Protein AF-A0A9P6NDE4-F1 (afdb_monomer_lite)

Secondary structure (DSSP, 8-state):
-HHHHHHHHHTTSPPTTSHHHHHHHHHHHHHTT--STTSPPPPPPPHHHHTT--SS-HHHHHH--GGGG----------------TT--THHHHHHHHHHHHHHHTT-------TTS-TTSHHHHHHHHHHHHHHHHHHHTTTTTTS---GGG-SHHHHHHHHHTT-

Foldseek 3Di:
DLVVLCVVLVVPADDCPALVLVLLVVLLCVLQPVQDPPDDADDADDPVLVVLQDPDALVVLLPDPVLVVDDDDPDPPPPPVSPHDPQFDPCSSVLSVSLCVVCVVSVHNGLHHRQVDACPPSRNSNSQSSSLSSSVVCVVVCRRVSGPDDPVNDDSVNSSSSSRSSD

Organism: NCBI:txid708437

Sequence (167 aa):
SVKKQNKMVSEWLPDHNTPYCESVTDVIKYLIGWINKETPYPCSPTLVEISKLPQELPSVILDDTQIFQSKLEPEAILETNTKLPPRQKASWFQHRQLFLHELASFGISSATLDWKCSPESPWNSVILACVAKHYEWAKSRGAFSMYPINIEHTGKLMCLGTLERWL

Structure (mmCIF, N/CA/C/O backbone):
data_AF-A0A9P6NDE4-F1
#
_entry.id   AF-A0A9P6NDE4-F1
#
loop_
_atom_site.group_PDB
_atom_site.id
_atom_site.type_symbol
_atom_site.label_atom_id
_atom_site.label_alt_id
_atom_site.label_comp_id
_atom_site.label_asym_id
_atom_site.label_entity_id
_atom_site.label_seq_id
_atom_site.pdbx_PDB_ins_code
_atom_site.Cartn_x
_atom_site.Cartn_y
_atom_site.Cartn_z
_atom_site.occupancy
_atom_site.B_iso_or_equiv
_atom_site.auth_seq_id
_atom_site.auth_comp_id
_atom_site.auth_asym_id
_atom_site.auth_atom_id
_atom_site.pdbx_PDB_model_num
ATOM 1 N N . SER A 1 1 ? 5.284 9.408 18.767 1.00 63.81 1 SER A N 1
ATOM 2 C CA . SER A 1 1 ? 5.914 10.503 17.999 1.00 63.81 1 SER A CA 1
ATOM 3 C C . SER A 1 1 ? 6.582 9.886 16.794 1.00 63.81 1 SER A C 1
ATOM 5 O O . SER A 1 1 ? 7.413 9.004 17.000 1.00 63.81 1 SER A O 1
ATOM 7 N N . VAL A 1 2 ? 6.246 10.360 15.591 1.00 70.25 2 VAL A N 1
ATOM 8 C CA . VAL A 1 2 ? 6.774 9.897 14.291 1.00 70.25 2 VAL A CA 1
ATOM 9 C C . VAL A 1 2 ? 8.301 9.763 14.297 1.00 70.25 2 VAL A C 1
ATOM 11 O O . VAL A 1 2 ? 8.864 8.801 13.792 1.00 70.25 2 VAL A O 1
ATOM 14 N N . LYS A 1 3 ? 9.012 10.670 14.986 1.00 72.88 3 LYS A N 1
ATOM 15 C CA . LYS A 1 3 ? 10.481 10.613 15.113 1.00 72.88 3 LYS A CA 1
ATOM 16 C C . LYS A 1 3 ? 10.994 9.328 15.776 1.00 72.88 3 LYS A C 1
ATOM 18 O O . LYS A 1 3 ? 12.062 8.846 15.414 1.00 72.88 3 LYS A O 1
ATOM 23 N N . LYS A 1 4 ? 10.266 8.790 16.762 1.00 73.75 4 LYS A N 1
ATOM 24 C CA . LYS A 1 4 ? 10.652 7.558 17.468 1.00 73.75 4 LYS A CA 1
ATOM 25 C C . LYS A 1 4 ? 10.402 6.329 16.589 1.00 73.75 4 LYS A C 1
ATOM 27 O O . LYS A 1 4 ? 11.280 5.477 16.535 1.00 73.75 4 LYS A O 1
ATOM 32 N N . GLN A 1 5 ? 9.276 6.293 15.872 1.00 72.62 5 GLN A N 1
ATOM 33 C CA . GLN A 1 5 ? 8.964 5.222 14.917 1.00 72.62 5 GLN A CA 1
ATOM 34 C C . GLN A 1 5 ? 9.981 5.198 13.778 1.00 72.62 5 GLN A C 1
ATOM 36 O O . GLN A 1 5 ? 10.621 4.179 13.536 1.00 72.62 5 GLN A O 1
ATOM 41 N N . ASN A 1 6 ? 10.236 6.359 13.167 1.00 76.44 6 ASN A N 1
ATOM 42 C CA . ASN A 1 6 ? 11.217 6.490 12.094 1.00 76.44 6 ASN A CA 1
ATOM 43 C C . ASN A 1 6 ? 12.602 6.027 12.527 1.00 76.44 6 ASN A C 1
ATOM 45 O O . ASN A 1 6 ? 13.281 5.364 11.752 1.00 76.44 6 ASN A O 1
ATOM 49 N N . LYS A 1 7 ? 13.006 6.318 13.771 1.00 77.62 7 LYS A N 1
ATOM 50 C CA . LYS A 1 7 ? 14.265 5.810 14.315 1.00 77.62 7 LYS A CA 1
ATOM 51 C C . LYS A 1 7 ? 14.280 4.277 14.363 1.00 77.62 7 LYS A C 1
ATOM 53 O O . LYS A 1 7 ? 15.240 3.692 13.880 1.00 77.62 7 LYS A O 1
ATOM 58 N N . MET A 1 8 ? 13.222 3.641 14.872 1.00 76.56 8 MET A N 1
ATOM 59 C CA . MET A 1 8 ? 13.135 2.175 14.976 1.00 76.56 8 MET A CA 1
ATOM 60 C C . MET A 1 8 ? 13.235 1.471 13.621 1.00 76.56 8 MET A C 1
ATOM 62 O O . MET A 1 8 ? 13.901 0.448 13.508 1.00 76.56 8 MET A O 1
ATOM 66 N N . VAL A 1 9 ? 12.606 2.026 12.585 1.00 78.00 9 VAL A N 1
ATOM 67 C CA . VAL A 1 9 ? 12.625 1.408 11.251 1.00 78.00 9 VAL A CA 1
ATOM 68 C C . VAL A 1 9 ? 13.827 1.840 10.402 1.00 78.00 9 VAL A C 1
ATOM 70 O O . VAL A 1 9 ? 14.158 1.190 9.417 1.00 78.00 9 VAL A O 1
ATOM 73 N N . SER A 1 10 ? 14.513 2.930 10.761 1.00 79.62 10 SER A N 1
ATOM 74 C CA . SER A 1 10 ? 15.671 3.443 10.008 1.00 79.62 10 SER A CA 1
ATOM 75 C C . SER A 1 10 ? 16.906 2.546 10.049 1.00 79.62 10 SER A C 1
ATOM 77 O O . SER A 1 10 ? 17.722 2.634 9.140 1.00 79.62 10 SER A O 1
ATOM 79 N N . GLU A 1 11 ? 17.041 1.688 11.063 1.00 78.88 11 GLU A N 1
ATOM 80 C CA . GLU A 1 11 ? 18.234 0.849 11.244 1.00 78.88 11 GLU A CA 1
ATOM 81 C C . GLU A 1 11 ? 18.342 -0.280 10.208 1.00 78.88 11 GLU A C 1
ATOM 83 O O . GLU A 1 11 ? 19.446 -0.733 9.917 1.00 78.88 11 GLU A O 1
ATOM 88 N N . TRP A 1 12 ? 17.219 -0.723 9.634 1.00 81.81 12 TRP A N 1
ATOM 89 C CA . TRP A 1 12 ? 17.169 -1.877 8.726 1.00 81.81 12 TRP A CA 1
ATOM 90 C C . TRP A 1 12 ? 16.502 -1.589 7.374 1.00 81.81 12 TRP A C 1
ATOM 92 O O . TRP A 1 12 ? 16.555 -2.427 6.475 1.00 81.81 12 TRP A O 1
ATOM 102 N N . LEU A 1 13 ? 15.889 -0.415 7.206 1.00 84.88 13 LEU A N 1
ATOM 103 C CA . LEU A 1 13 ? 15.307 0.011 5.935 1.00 84.88 13 LEU A CA 1
ATOM 104 C C . LEU A 1 13 ? 16.293 0.844 5.109 1.00 84.88 13 LEU A C 1
ATOM 106 O O . LEU A 1 13 ? 17.061 1.627 5.673 1.00 84.88 13 LEU A O 1
ATOM 110 N N . PRO A 1 14 ? 16.190 0.798 3.770 1.00 82.75 14 PRO A N 1
ATOM 111 C CA . PRO A 1 14 ? 16.941 1.695 2.907 1.00 82.75 14 PRO A CA 1
ATOM 112 C C . PRO A 1 14 ? 16.614 3.174 3.179 1.00 82.75 14 PRO A C 1
ATOM 114 O O . PRO A 1 14 ? 15.577 3.538 3.763 1.00 82.75 14 PRO A O 1
ATOM 117 N N . ASP A 1 15 ? 17.506 4.046 2.706 1.00 83.94 15 ASP A N 1
ATOM 118 C CA . ASP A 1 15 ? 17.305 5.493 2.756 1.00 83.94 15 ASP A CA 1
ATOM 119 C C . ASP A 1 15 ? 15.961 5.874 2.099 1.00 83.94 15 ASP A C 1
ATOM 121 O O . ASP A 1 15 ? 15.523 5.275 1.108 1.00 83.94 15 ASP A O 1
ATOM 125 N N . HIS A 1 16 ? 15.274 6.860 2.678 1.00 81.62 16 HIS A N 1
ATOM 126 C CA . HIS A 1 16 ? 14.006 7.385 2.171 1.00 81.62 16 HIS A CA 1
ATOM 127 C C . HIS A 1 16 ? 14.065 7.866 0.714 1.00 81.62 16 HIS A C 1
ATOM 129 O O . HIS A 1 16 ? 13.049 7.804 0.029 1.00 81.62 16 HIS A O 1
ATOM 135 N N . ASN A 1 17 ? 15.239 8.278 0.228 1.00 83.75 17 ASN A N 1
ATOM 136 C CA . ASN A 1 17 ? 15.446 8.733 -1.149 1.00 83.75 17 ASN A CA 1
ATOM 137 C C . ASN A 1 17 ? 15.803 7.599 -2.120 1.00 83.75 17 ASN A C 1
ATOM 139 O O . ASN A 1 17 ? 16.164 7.850 -3.269 1.00 83.75 17 ASN A O 1
ATOM 143 N N . THR A 1 18 ? 15.759 6.337 -1.681 1.00 88.44 18 THR A N 1
ATOM 144 C CA . THR A 1 18 ? 15.970 5.224 -2.609 1.00 88.44 18 THR A CA 1
ATOM 145 C C . THR A 1 18 ? 14.786 5.075 -3.571 1.00 88.44 18 THR A C 1
ATOM 147 O O . THR A 1 18 ? 13.637 5.270 -3.167 1.00 88.44 18 THR A O 1
ATOM 150 N N . PRO A 1 19 ? 15.023 4.623 -4.818 1.00 90.06 19 PRO A N 1
ATOM 151 C CA . PRO A 1 19 ? 13.954 4.364 -5.787 1.00 90.06 19 PRO A CA 1
ATOM 152 C C . PRO A 1 19 ? 12.856 3.423 -5.274 1.00 90.06 19 PRO A C 1
ATOM 154 O O . PRO A 1 19 ? 11.695 3.551 -5.658 1.00 90.06 19 PRO A O 1
ATOM 157 N N . TYR A 1 20 ? 13.214 2.489 -4.387 1.00 90.94 20 TYR A N 1
ATOM 158 C CA . TYR A 1 20 ? 12.256 1.625 -3.704 1.00 90.94 20 TYR A CA 1
ATOM 159 C C . TYR A 1 20 ? 11.310 2.430 -2.805 1.00 90.94 20 TYR A C 1
ATOM 161 O O . TYR A 1 20 ? 10.097 2.385 -3.011 1.00 90.94 20 TYR A O 1
ATOM 169 N N . CYS A 1 21 ? 11.856 3.214 -1.871 1.00 90.12 21 CYS A N 1
ATOM 170 C CA . CYS A 1 21 ? 11.075 4.059 -0.967 1.00 90.12 21 CYS A CA 1
ATOM 171 C C . CYS A 1 21 ? 10.209 5.074 -1.725 1.00 90.12 21 CYS A C 1
ATOM 173 O O . CYS A 1 21 ? 9.053 5.282 -1.350 1.00 90.12 21 CYS A O 1
ATOM 175 N N . GLU A 1 22 ? 10.729 5.658 -2.810 1.00 91.00 22 GLU A N 1
ATOM 176 C CA . GLU A 1 22 ? 9.962 6.532 -3.706 1.00 91.00 22 GLU A CA 1
ATOM 177 C C . GLU A 1 22 ? 8.782 5.787 -4.345 1.00 91.00 22 GLU A C 1
ATOM 179 O O . GLU A 1 22 ? 7.665 6.295 -4.343 1.00 91.00 22 GLU A O 1
ATOM 184 N N . SER A 1 23 ? 8.995 4.562 -4.841 1.00 92.19 23 SER A N 1
ATOM 185 C CA . SER A 1 23 ? 7.921 3.772 -5.459 1.00 92.19 23 SER A CA 1
ATOM 186 C C . SER A 1 23 ? 6.819 3.392 -4.466 1.00 92.19 23 SER A C 1
ATOM 188 O O . SER A 1 23 ? 5.640 3.510 -4.789 1.00 92.19 23 SER A O 1
ATOM 190 N N . VAL A 1 24 ? 7.183 2.986 -3.242 1.00 92.44 24 VAL A N 1
ATOM 191 C CA . VAL A 1 24 ? 6.220 2.669 -2.174 1.00 92.44 24 VAL A CA 1
ATOM 192 C C . VAL A 1 24 ? 5.436 3.923 -1.795 1.00 92.44 24 VAL A C 1
ATOM 194 O O . VAL A 1 24 ? 4.211 3.884 -1.698 1.00 92.44 24 VAL A O 1
ATOM 197 N N . THR A 1 25 ? 6.146 5.044 -1.648 1.00 90.25 25 THR A N 1
ATOM 198 C CA . THR A 1 25 ? 5.575 6.362 -1.373 1.00 90.25 25 THR A CA 1
ATOM 199 C C . THR A 1 25 ? 4.556 6.755 -2.437 1.00 90.25 25 THR A C 1
ATOM 201 O O . THR A 1 25 ? 3.417 7.062 -2.105 1.00 90.25 25 THR A O 1
ATOM 204 N N . ASP A 1 26 ? 4.918 6.721 -3.714 1.00 90.06 26 ASP A N 1
ATOM 205 C CA . ASP A 1 26 ? 4.015 7.139 -4.785 1.00 90.06 26 ASP A CA 1
ATOM 206 C C . ASP A 1 26 ? 2.768 6.245 -4.867 1.00 90.06 26 ASP A C 1
ATOM 208 O O . ASP A 1 26 ? 1.670 6.741 -5.125 1.00 90.06 26 ASP A O 1
ATOM 212 N N . VAL A 1 27 ? 2.913 4.946 -4.588 1.00 90.12 27 VAL A N 1
ATOM 213 C CA . VAL A 1 27 ? 1.793 3.997 -4.568 1.00 90.12 27 VAL A CA 1
ATOM 214 C C . VAL A 1 27 ? 0.834 4.281 -3.431 1.00 90.12 27 VAL A C 1
ATOM 216 O O . VAL A 1 27 ? -0.359 4.400 -3.698 1.00 90.12 27 VAL A O 1
ATOM 219 N N . ILE A 1 28 ? 1.307 4.413 -2.185 1.00 91.00 28 ILE A N 1
ATOM 220 C CA . ILE A 1 28 ? 0.384 4.671 -1.072 1.00 91.00 28 ILE A CA 1
ATOM 221 C C . ILE A 1 28 ? -0.380 5.972 -1.303 1.00 91.00 28 ILE A C 1
ATOM 223 O O . ILE A 1 28 ? -1.599 5.972 -1.153 1.00 91.00 28 ILE A O 1
ATOM 227 N N . LYS A 1 29 ? 0.295 7.036 -1.772 1.00 89.00 29 LYS A N 1
ATOM 228 C CA . LYS A 1 29 ? -0.359 8.299 -2.146 1.00 89.00 29 LYS A CA 1
ATOM 229 C C . LYS A 1 29 ? -1.488 8.064 -3.134 1.00 89.00 29 LYS A C 1
ATOM 231 O O . LYS A 1 29 ? -2.611 8.502 -2.911 1.00 89.00 29 LYS A O 1
ATOM 236 N N . TYR A 1 30 ? -1.197 7.342 -4.208 1.00 89.25 30 TYR A N 1
ATOM 237 C CA . TYR A 1 30 ? -2.173 7.086 -5.251 1.00 89.25 30 TYR A CA 1
ATOM 238 C C . TYR A 1 30 ? -3.357 6.240 -4.759 1.00 89.25 30 TYR A C 1
ATOM 240 O O . TYR A 1 30 ? -4.513 6.566 -5.043 1.00 89.25 30 TYR A O 1
ATOM 248 N N . LEU A 1 31 ? -3.094 5.191 -3.974 1.00 90.56 31 LEU A N 1
ATOM 249 C CA . LEU A 1 31 ? -4.129 4.312 -3.428 1.00 90.56 31 LEU A CA 1
ATOM 250 C C . LEU A 1 31 ? -5.079 5.059 -2.482 1.00 90.56 31 LEU A C 1
ATOM 252 O O . LEU A 1 31 ? -6.295 4.929 -2.628 1.00 90.56 31 LEU A O 1
ATOM 256 N N . ILE A 1 32 ? -4.553 5.912 -1.595 1.00 88.19 32 ILE A N 1
ATOM 257 C CA . ILE A 1 32 ? -5.365 6.727 -0.669 1.00 88.19 32 ILE A CA 1
ATOM 258 C C . ILE A 1 32 ? -5.966 7.985 -1.322 1.00 88.19 32 ILE A C 1
ATOM 260 O O . ILE A 1 32 ? -6.607 8.792 -0.654 1.00 88.19 32 ILE A O 1
ATOM 264 N N . GLY A 1 33 ? -5.774 8.173 -2.632 1.00 8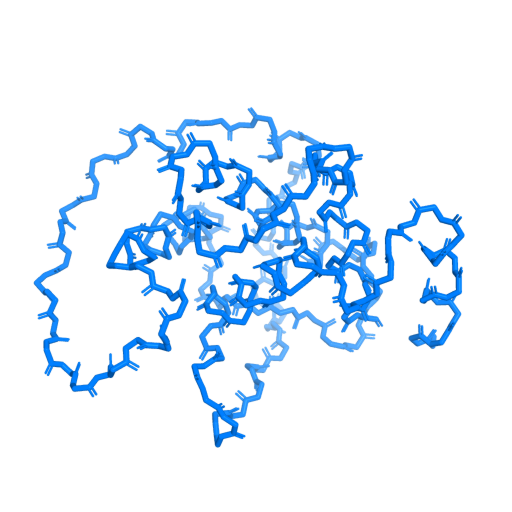2.94 33 GLY A N 1
ATOM 265 C CA . GLY A 1 33 ? -6.358 9.285 -3.386 1.00 82.94 33 GLY A CA 1
ATO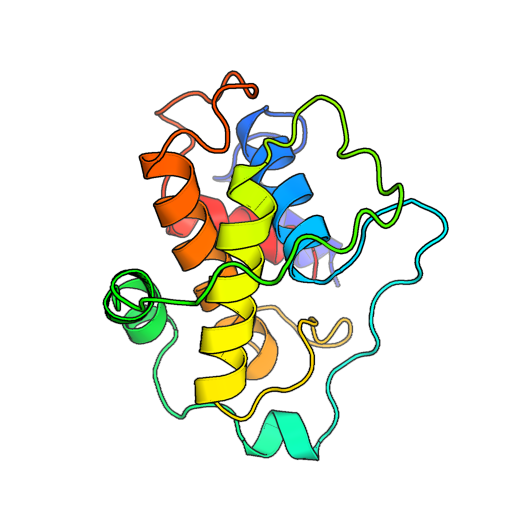M 266 C C . GLY A 1 33 ? -5.607 10.615 -3.271 1.00 82.94 33 GLY A C 1
ATOM 267 O O . GLY A 1 33 ? -6.145 11.648 -3.661 1.00 82.94 33 GLY A O 1
ATOM 268 N N . TRP A 1 34 ? -4.363 10.616 -2.791 1.00 81.19 34 TRP A N 1
ATOM 269 C CA . TRP A 1 34 ? -3.498 11.793 -2.798 1.00 81.19 34 TRP A CA 1
ATOM 270 C C . TRP A 1 34 ? -2.800 11.952 -4.162 1.00 81.19 34 TRP A C 1
ATOM 272 O O . TRP A 1 34 ? -1.722 11.410 -4.405 1.00 81.19 34 TRP A O 1
ATOM 282 N N . ILE A 1 35 ? -3.444 12.678 -5.083 1.00 69.81 35 ILE A N 1
ATOM 283 C CA . ILE A 1 35 ? -3.021 12.769 -6.496 1.00 69.81 35 ILE A CA 1
ATOM 284 C C . ILE A 1 35 ? -2.078 13.960 -6.746 1.00 69.81 35 ILE A C 1
ATOM 286 O O . ILE A 1 35 ? -1.182 13.879 -7.587 1.00 69.81 35 ILE A O 1
ATOM 290 N N . ASN A 1 36 ? -2.241 15.072 -6.024 1.00 70.31 36 ASN A N 1
ATOM 291 C CA . ASN A 1 36 ? -1.405 16.267 -6.174 1.00 70.31 36 ASN A CA 1
ATOM 292 C C . ASN A 1 36 ? -1.222 17.016 -4.840 1.00 70.31 36 ASN A C 1
ATOM 294 O O . ASN A 1 36 ? -1.900 16.734 -3.856 1.00 70.31 36 ASN A O 1
ATOM 298 N N . LYS A 1 37 ? -0.306 17.996 -4.802 1.00 71.50 37 LYS A N 1
ATOM 299 C CA . LYS A 1 37 ? 0.006 18.777 -3.586 1.00 71.50 37 LYS A CA 1
ATOM 300 C C . LYS A 1 37 ? -1.173 19.597 -3.045 1.00 71.50 37 LYS A C 1
ATOM 302 O O . LYS A 1 37 ? -1.148 19.968 -1.879 1.00 71.50 37 LYS A O 1
ATOM 307 N N . GLU A 1 38 ? -2.159 19.892 -3.884 1.00 74.56 38 GLU A N 1
ATOM 308 C CA . GLU A 1 38 ? -3.357 20.664 -3.533 1.00 74.56 38 GLU A CA 1
ATOM 309 C C . GLU A 1 38 ? -4.450 19.771 -2.933 1.00 74.56 38 GLU A C 1
ATOM 311 O O . GLU A 1 38 ? -5.359 20.260 -2.267 1.00 74.56 38 GLU A O 1
ATOM 316 N N . THR A 1 39 ? -4.350 18.455 -3.138 1.00 75.06 39 THR A N 1
ATOM 317 C CA . THR A 1 39 ? -5.277 17.478 -2.578 1.00 75.06 39 THR A CA 1
ATOM 318 C C . THR A 1 39 ? -4.970 17.328 -1.086 1.00 75.06 39 THR A C 1
ATOM 320 O O . THR A 1 39 ? -3.848 16.936 -0.743 1.00 75.06 39 THR A O 1
ATOM 323 N N . PRO A 1 40 ? -5.916 17.645 -0.185 1.00 80.38 40 PRO A N 1
ATOM 324 C CA . PRO A 1 40 ? -5.709 17.443 1.241 1.00 80.38 40 PRO A CA 1
ATOM 325 C C . PRO A 1 40 ? -5.555 15.951 1.546 1.00 80.38 40 PRO A C 1
ATOM 327 O O . PRO A 1 40 ? -6.077 15.100 0.823 1.00 80.38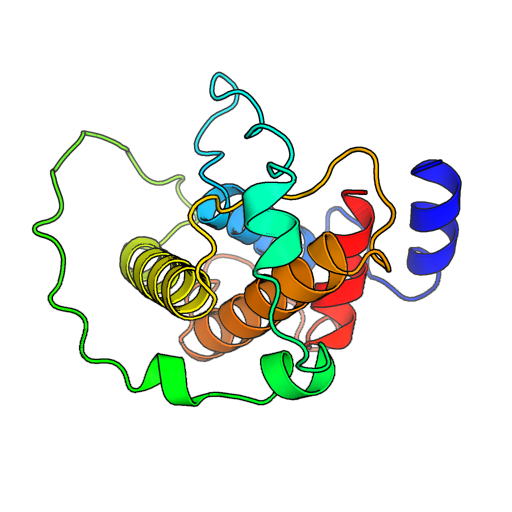 40 PRO A O 1
ATOM 330 N N . TYR A 1 41 ? -4.863 15.629 2.641 1.00 78.62 41 TYR A N 1
ATOM 331 C CA . TYR A 1 41 ? -4.872 14.260 3.152 1.00 78.62 41 TYR A CA 1
ATOM 332 C C . TYR A 1 41 ? -6.314 13.826 3.449 1.00 78.62 41 TYR A C 1
ATOM 334 O O . TYR A 1 41 ? -7.096 14.639 3.960 1.00 78.62 41 TYR A O 1
ATOM 342 N N . PRO A 1 42 ? -6.679 12.566 3.151 1.00 85.25 42 PRO A N 1
ATOM 343 C CA . PRO A 1 42 ? -7.999 12.057 3.488 1.00 85.25 42 PRO A CA 1
ATOM 344 C C . PRO A 1 42 ? -8.219 12.125 5.002 1.00 85.25 42 PRO A C 1
ATOM 346 O O . PRO A 1 42 ? -7.278 12.023 5.793 1.00 85.25 42 PRO A O 1
ATOM 349 N N . CYS A 1 43 ? -9.468 12.312 5.424 1.00 87.38 43 CYS A N 1
ATOM 350 C CA . CYS A 1 43 ? -9.806 12.317 6.844 1.00 87.38 43 CYS A CA 1
ATOM 351 C C . CYS A 1 43 ? -9.458 10.969 7.496 1.00 87.38 43 CYS A C 1
ATOM 353 O O . CYS A 1 43 ? -9.495 9.931 6.834 1.00 87.38 43 CYS A O 1
ATOM 355 N N . SER A 1 44 ? -9.150 10.983 8.798 1.00 89.25 44 SER A N 1
ATOM 356 C CA . SER A 1 44 ? -9.084 9.754 9.605 1.00 89.25 44 SER A CA 1
ATOM 357 C C . SER A 1 44 ? -10.395 8.959 9.476 1.00 89.25 44 SER A C 1
ATOM 359 O O . SER A 1 44 ? -11.450 9.566 9.252 1.00 89.25 44 SER A O 1
ATOM 361 N N . PRO A 1 45 ? -10.350 7.629 9.649 1.00 91.25 45 PRO A N 1
ATOM 362 C CA . PRO A 1 45 ? -11.541 6.793 9.573 1.00 91.25 45 PRO A CA 1
ATOM 363 C C . PRO A 1 45 ? -12.592 7.179 10.611 1.00 91.25 45 PRO A C 1
ATOM 365 O O . PRO A 1 45 ? -12.292 7.677 11.699 1.00 91.25 45 PRO A O 1
ATOM 368 N N . THR A 1 46 ? -13.850 6.903 10.285 1.00 89.56 46 THR A N 1
ATOM 369 C CA . THR A 1 46 ? -14.951 7.048 11.239 1.00 89.56 46 THR A CA 1
ATOM 370 C C . THR A 1 46 ? -14.990 5.871 12.216 1.00 89.56 46 THR A C 1
ATOM 372 O O . THR A 1 46 ? -14.560 4.762 11.904 1.00 89.56 46 THR A O 1
ATOM 375 N N . LEU A 1 47 ? -15.597 6.063 13.393 1.00 88.81 47 LEU A N 1
ATOM 376 C CA . LEU A 1 47 ? -15.811 4.967 14.354 1.00 88.81 47 LEU A CA 1
ATOM 377 C C . LEU A 1 47 ? -16.640 3.810 13.767 1.00 88.81 47 LEU A C 1
ATOM 379 O O . LEU A 1 47 ? -16.459 2.663 14.165 1.00 88.81 47 LEU A O 1
ATOM 383 N N . VAL A 1 48 ? -17.533 4.110 12.817 1.00 88.62 48 VAL A N 1
ATOM 384 C CA . VAL A 1 48 ? -18.357 3.113 12.113 1.00 88.62 48 VAL A CA 1
ATOM 385 C C . VAL A 1 48 ? -17.520 2.270 11.154 1.00 88.62 48 VAL A C 1
ATOM 387 O O . VAL A 1 48 ? -17.806 1.094 10.967 1.00 88.62 48 VAL A O 1
ATOM 390 N N . GLU A 1 49 ? -16.499 2.847 10.527 1.00 87.50 49 GLU A N 1
ATOM 391 C CA . GLU A 1 49 ? -15.575 2.082 9.687 1.00 87.50 49 GLU A CA 1
ATOM 392 C C . GLU A 1 49 ? -14.633 1.243 10.549 1.00 87.50 49 GLU A C 1
ATOM 394 O O . GLU A 1 49 ? -14.435 0.066 10.266 1.00 87.50 49 GLU A O 1
ATOM 399 N N . ILE A 1 50 ? -14.120 1.810 11.647 1.00 89.44 50 ILE A N 1
ATOM 400 C CA . ILE A 1 50 ? -13.271 1.078 12.598 1.00 89.44 50 ILE A CA 1
ATOM 401 C C . ILE A 1 50 ? -14.007 -0.149 13.156 1.00 89.44 50 ILE A C 1
ATOM 403 O O . ILE A 1 50 ? -13.405 -1.212 13.286 1.00 89.44 50 ILE A O 1
ATOM 407 N N . SER A 1 51 ? -15.308 -0.046 13.450 1.00 87.88 51 SER A N 1
ATOM 408 C CA . SER A 1 51 ? -16.086 -1.182 13.966 1.00 87.88 51 SER A CA 1
ATOM 409 C C . SER A 1 51 ? -16.341 -2.294 12.943 1.00 87.88 51 SER A C 1
ATOM 411 O O . SER A 1 51 ? -16.745 -3.387 13.337 1.00 87.88 51 SER A O 1
ATOM 413 N N . LYS A 1 52 ? -16.104 -2.036 11.651 1.00 85.31 52 LYS A N 1
ATOM 414 C CA . LYS A 1 52 ? -16.236 -3.012 10.560 1.00 85.31 52 LYS A CA 1
ATOM 415 C C . LYS A 1 52 ? -14.922 -3.688 10.189 1.00 85.31 52 LYS A C 1
ATOM 417 O O . LYS A 1 52 ? -14.925 -4.519 9.288 1.00 85.31 52 LYS A O 1
ATOM 422 N N . LEU A 1 53 ? -13.817 -3.336 10.850 1.00 84.50 53 LEU A N 1
ATOM 423 C CA . LEU A 1 53 ? -12.522 -3.935 10.553 1.00 84.50 53 LEU A CA 1
ATOM 424 C C . LEU A 1 53 ? -12.614 -5.467 10.572 1.00 84.50 53 LEU A C 1
ATOM 426 O O . LEU A 1 53 ? -13.241 -6.035 11.476 1.00 84.50 53 LEU A O 1
ATOM 430 N N . PRO A 1 54 ? -11.979 -6.140 9.599 1.00 83.12 54 PRO A N 1
ATOM 431 C CA . PRO A 1 54 ? -11.922 -7.586 9.608 1.00 83.12 54 PRO A CA 1
ATOM 432 C C . PRO A 1 54 ? -11.213 -8.037 10.888 1.00 83.12 54 PRO A C 1
ATOM 434 O O . PRO A 1 54 ? -10.248 -7.417 11.334 1.00 83.12 54 PRO A O 1
ATOM 437 N N . GLN A 1 55 ? -11.673 -9.139 11.481 1.00 81.50 55 GLN A N 1
ATOM 438 C CA . GLN A 1 55 ? -10.968 -9.767 12.608 1.00 81.50 55 GLN A CA 1
ATOM 439 C C . GLN A 1 55 ? -9.750 -10.587 12.156 1.00 81.50 55 GLN A C 1
ATOM 441 O O . GLN A 1 55 ? -9.113 -11.263 12.963 1.00 81.50 55 GLN A O 1
ATOM 446 N N . GLU A 1 56 ? -9.442 -10.553 10.861 1.00 82.31 56 GLU A N 1
ATOM 447 C CA . GLU A 1 56 ? -8.299 -11.237 10.283 1.00 82.31 56 GLU A CA 1
ATOM 448 C C . GLU A 1 56 ? -6.987 -10.582 10.706 1.00 82.31 56 GLU A C 1
ATOM 450 O O . GLU A 1 56 ? -6.874 -9.365 10.862 1.00 82.31 56 GLU A O 1
ATOM 455 N N . LEU A 1 57 ? -5.961 -11.414 10.872 1.00 86.31 57 LEU A N 1
ATOM 456 C CA . LEU A 1 57 ? -4.624 -10.926 11.167 1.00 86.31 57 LEU A CA 1
ATOM 457 C C . LEU A 1 57 ? -4.023 -10.260 9.918 1.00 86.31 57 LEU A C 1
ATOM 459 O O . LEU A 1 57 ? -4.177 -10.795 8.817 1.00 86.31 57 LEU A O 1
ATOM 463 N N . PRO A 1 58 ? -3.236 -9.179 10.070 1.00 87.69 58 PRO A N 1
ATOM 464 C CA . PRO A 1 58 ? -2.519 -8.551 8.958 1.00 87.69 58 PRO A CA 1
ATOM 465 C C . PRO A 1 58 ? -1.689 -9.532 8.114 1.00 87.69 58 PRO A C 1
ATOM 467 O O . PRO A 1 58 ? -1.577 -9.365 6.904 1.00 87.69 58 PRO A O 1
ATOM 470 N N . SER A 1 59 ? -1.140 -10.588 8.726 1.00 89.06 59 SER A N 1
ATOM 471 C CA . SER A 1 59 ? -0.419 -11.655 8.018 1.00 89.06 59 SER A CA 1
ATOM 472 C C . SER A 1 59 ? -1.303 -12.451 7.055 1.00 89.06 59 SER A C 1
ATOM 474 O O . SER A 1 59 ? -0.851 -12.790 5.967 1.00 89.06 59 SER A O 1
ATOM 476 N N . VAL A 1 60 ? -2.561 -12.711 7.421 1.00 91.94 60 VAL A N 1
ATOM 477 C CA . VAL A 1 60 ? -3.528 -13.415 6.565 1.00 91.94 60 VAL A CA 1
ATOM 478 C C . VAL A 1 60 ? -3.884 -12.546 5.364 1.00 91.94 60 VAL A C 1
ATOM 480 O O . VAL A 1 60 ? -3.803 -13.013 4.231 1.00 91.94 60 VAL A O 1
ATOM 483 N N . ILE A 1 61 ? -4.160 -11.259 5.604 1.00 91.56 61 ILE A N 1
ATOM 484 C CA . ILE A 1 61 ? -4.429 -10.281 4.542 1.00 91.56 61 ILE A CA 1
ATOM 485 C C . ILE A 1 61 ? -3.252 -10.221 3.569 1.00 91.56 61 ILE A C 1
ATOM 487 O O . ILE A 1 61 ? -3.458 -10.257 2.363 1.00 91.56 61 ILE A O 1
ATOM 491 N N . LEU A 1 62 ? -2.013 -10.166 4.072 1.00 91.12 62 LEU A N 1
ATOM 492 C CA . LEU A 1 62 ? -0.807 -10.088 3.242 1.00 91.12 62 LEU A CA 1
ATOM 493 C C . LEU A 1 62 ? -0.639 -11.277 2.293 1.00 91.12 62 LEU A C 1
ATOM 495 O O . LEU A 1 62 ? -0.083 -11.101 1.204 1.00 91.12 62 LEU A O 1
ATOM 499 N N . ASP A 1 63 ? -1.033 -12.475 2.713 1.00 91.81 63 ASP A N 1
ATOM 500 C CA . ASP A 1 63 ? -0.835 -13.715 1.959 1.00 91.81 63 ASP A CA 1
ATOM 501 C C . ASP A 1 63 ? -2.038 -14.097 1.090 1.00 91.81 63 ASP A C 1
ATOM 503 O O . ASP A 1 63 ? -1.887 -14.886 0.152 1.00 91.81 63 ASP A O 1
ATOM 507 N N . ASP A 1 64 ? -3.203 -13.490 1.319 1.00 91.62 64 ASP A N 1
ATOM 508 C CA . ASP A 1 64 ? -4.365 -13.682 0.465 1.00 91.62 64 ASP A CA 1
ATOM 509 C C . ASP A 1 64 ? -4.189 -13.015 -0.910 1.00 91.62 64 ASP A C 1
ATOM 511 O O . ASP A 1 64 ? -4.043 -11.800 -1.049 1.00 91.62 64 ASP A O 1
ATOM 515 N N . THR A 1 65 ? -4.268 -13.823 -1.964 1.00 91.38 65 THR A N 1
ATOM 516 C CA . THR A 1 65 ? -4.156 -13.374 -3.357 1.00 91.38 65 THR A CA 1
ATOM 517 C C . THR A 1 65 ? -5.460 -13.494 -4.143 1.00 91.38 65 THR A C 1
ATOM 519 O O . THR A 1 65 ? -5.473 -13.173 -5.334 1.00 91.38 65 THR A O 1
ATOM 522 N N . GLN A 1 66 ? -6.561 -13.921 -3.512 1.00 91.75 66 GLN A N 1
ATOM 523 C CA . GLN A 1 66 ? -7.833 -14.168 -4.197 1.00 91.75 66 GLN A CA 1
ATOM 524 C C . GLN A 1 66 ? -8.376 -12.913 -4.879 1.00 91.75 66 GLN A C 1
ATOM 526 O O . GLN A 1 66 ? -8.837 -12.989 -6.020 1.00 91.75 66 GLN A O 1
ATOM 531 N N . ILE A 1 67 ? -8.224 -11.745 -4.246 1.00 92.12 67 ILE A N 1
ATOM 532 C CA . ILE A 1 67 ? -8.665 -10.465 -4.813 1.00 92.12 67 ILE A CA 1
ATOM 533 C C . ILE A 1 67 ? -8.112 -10.222 -6.223 1.00 92.12 67 ILE A C 1
ATOM 535 O O . ILE A 1 67 ? -8.810 -9.686 -7.081 1.00 92.12 67 ILE A O 1
ATOM 539 N N . PHE A 1 68 ? -6.892 -10.678 -6.510 1.00 92.25 68 PHE A N 1
ATOM 540 C CA . PHE A 1 68 ? -6.226 -10.460 -7.792 1.00 92.25 68 PHE A CA 1
ATOM 541 C C . PHE A 1 68 ? -6.753 -11.340 -8.931 1.00 92.25 68 PHE A C 1
ATOM 543 O O . PHE A 1 68 ? -6.341 -11.169 -10.079 1.00 92.25 68 PHE A O 1
ATOM 550 N N . GLN A 1 69 ? -7.648 -12.281 -8.623 1.00 89.62 69 GLN A N 1
ATOM 551 C CA . GLN A 1 69 ? -8.385 -13.082 -9.600 1.00 89.62 69 GLN A CA 1
ATOM 552 C C . GLN A 1 69 ? -9.723 -12.429 -9.982 1.00 89.62 69 GLN A C 1
ATOM 554 O O . GLN A 1 69 ? -10.385 -12.888 -10.916 1.00 89.62 69 GLN A O 1
ATOM 559 N N . SER A 1 70 ? -10.115 -11.355 -9.286 1.00 87.75 70 SER A N 1
ATOM 560 C CA . SER A 1 70 ? -11.363 -10.638 -9.536 1.00 87.75 70 SER A CA 1
ATOM 561 C C . SER A 1 70 ? -11.371 -10.042 -10.938 1.00 87.75 70 SER A C 1
ATOM 563 O O . SER A 1 70 ? -10.479 -9.285 -11.328 1.00 87.75 70 SER A O 1
ATOM 565 N N . LYS A 1 71 ? -12.417 -10.364 -11.697 1.00 81.19 71 LYS A N 1
ATOM 566 C CA . LYS A 1 71 ?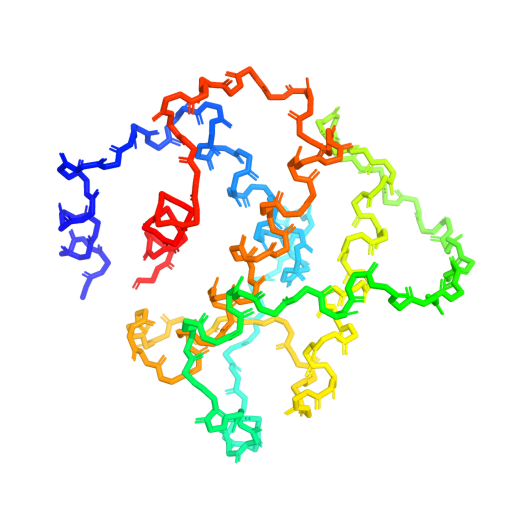 -12.702 -9.728 -12.982 1.00 81.19 71 LYS A CA 1
ATOM 567 C C . LYS A 1 71 ? -13.502 -8.466 -12.710 1.00 81.19 71 LYS A C 1
ATOM 569 O O . LYS A 1 71 ? -14.726 -8.503 -12.659 1.00 81.19 71 LYS A O 1
ATOM 574 N N . LEU A 1 72 ? -12.789 -7.374 -12.469 1.00 79.19 72 LEU A N 1
ATOM 575 C CA . LEU A 1 72 ? -13.400 -6.056 -12.451 1.00 79.19 72 LEU A CA 1
ATOM 576 C C . LEU A 1 72 ? -13.570 -5.601 -13.896 1.00 79.19 72 LEU A C 1
ATOM 578 O O . LEU A 1 72 ? -12.611 -5.644 -14.673 1.00 79.19 72 LEU A O 1
ATOM 582 N N . GLU A 1 73 ? -14.786 -5.191 -14.248 1.00 74.50 73 GLU A N 1
ATOM 583 C CA . GLU A 1 73 ? -14.995 -4.453 -15.486 1.00 74.50 73 GLU A CA 1
ATOM 584 C C . GLU A 1 73 ? -14.091 -3.218 -15.442 1.00 74.50 73 GLU A C 1
ATOM 586 O O . GLU A 1 73 ? -14.056 -2.539 -14.407 1.00 74.50 73 GLU A O 1
ATOM 591 N N . PRO A 1 74 ? -13.336 -2.921 -16.512 1.00 64.38 74 PRO A N 1
ATOM 592 C CA . PRO A 1 74 ? -12.639 -1.654 -16.589 1.00 64.38 74 PRO A CA 1
ATOM 593 C C . PRO A 1 74 ? -13.699 -0.568 -16.411 1.00 64.38 74 PRO A C 1
ATOM 595 O O . PRO A 1 74 ? -14.586 -0.449 -17.260 1.00 64.38 74 PRO A O 1
ATOM 598 N N . GLU A 1 75 ? -13.657 0.206 -15.317 1.00 61.34 75 GLU A N 1
ATOM 599 C CA . GLU A 1 75 ? -14.435 1.447 -15.303 1.00 61.34 75 GLU A CA 1
ATOM 600 C C . GLU A 1 75 ? -14.063 2.170 -16.590 1.00 61.34 75 GLU 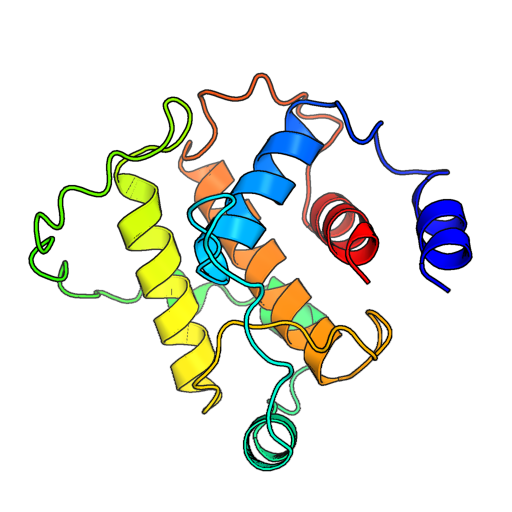A C 1
ATOM 602 O O . GLU A 1 75 ? -12.871 2.287 -16.904 1.00 61.34 75 GLU A O 1
ATOM 607 N N . ALA A 1 76 ? -15.077 2.586 -17.357 1.00 48.62 76 ALA A N 1
ATOM 608 C CA . ALA A 1 76 ? -14.867 3.499 -18.462 1.00 48.62 76 ALA A CA 1
ATOM 609 C C . ALA A 1 76 ? -13.994 4.599 -17.883 1.00 48.62 76 ALA A C 1
ATOM 611 O O . ALA A 1 76 ? -14.436 5.277 -16.953 1.00 48.62 76 ALA A O 1
ATOM 612 N N . ILE A 1 77 ? -12.731 4.656 -18.323 1.00 51.16 77 ILE A N 1
ATOM 613 C CA . ILE A 1 77 ? -11.778 5.642 -17.845 1.00 51.16 77 ILE A CA 1
ATOM 614 C C . ILE A 1 77 ? -12.488 6.941 -18.153 1.00 51.16 77 ILE A C 1
ATOM 616 O O . ILE A 1 77 ? -12.585 7.342 -19.310 1.00 51.16 77 ILE A O 1
ATOM 620 N N . LEU A 1 78 ? -13.095 7.543 -17.133 1.00 45.84 78 LEU A N 1
ATOM 621 C CA . LEU A 1 78 ? -13.539 8.904 -17.219 1.00 45.84 78 LEU A CA 1
ATOM 622 C C . LEU A 1 78 ? -12.218 9.596 -17.475 1.00 45.84 78 LEU A C 1
ATOM 624 O O . LEU A 1 78 ? -11.397 9.731 -16.562 1.00 45.84 78 LEU A O 1
ATOM 628 N N . GLU A 1 79 ? -12.005 9.971 -18.735 1.00 42.06 79 GLU A N 1
ATOM 629 C CA . GLU A 1 79 ? -10.984 10.888 -19.222 1.00 42.06 79 GLU A CA 1
ATOM 630 C C . GLU A 1 79 ? -11.167 12.259 -18.541 1.00 42.06 79 GLU A C 1
ATOM 632 O O . GLU A 1 79 ? -11.057 13.322 -19.139 1.00 42.06 79 GLU A O 1
ATOM 637 N N . THR A 1 80 ? -11.461 12.288 -17.240 1.00 44.97 80 THR A N 1
ATOM 638 C CA . THR A 1 80 ? -10.891 13.276 -16.353 1.00 44.97 80 THR A CA 1
ATOM 639 C C . THR A 1 80 ? -9.427 13.375 -16.740 1.00 44.97 80 THR A C 1
ATOM 641 O O . THR A 1 80 ? -8.685 12.395 -16.696 1.00 44.97 80 THR A O 1
ATOM 644 N N . ASN A 1 81 ? -9.059 14.557 -17.224 1.00 46.16 81 ASN A N 1
ATOM 645 C CA . ASN A 1 81 ? -7.746 14.986 -17.700 1.00 46.16 81 ASN A CA 1
ATOM 646 C C . ASN A 1 81 ? -6.642 14.890 -16.622 1.00 46.16 81 ASN A C 1
ATOM 648 O O . ASN A 1 81 ? -5.734 15.719 -16.553 1.00 46.16 81 ASN A O 1
ATOM 652 N N . THR A 1 82 ? -6.718 13.898 -15.744 1.00 56.91 82 THR A N 1
ATOM 653 C CA . THR A 1 82 ? -5.773 13.583 -14.695 1.00 56.91 82 THR A CA 1
ATOM 654 C C . THR A 1 82 ? -4.554 12.969 -15.366 1.00 56.91 82 THR A C 1
ATOM 656 O O . THR A 1 82 ? -4.414 11.752 -15.474 1.00 56.91 82 THR A O 1
ATOM 659 N N . LYS A 1 83 ? -3.676 13.832 -15.886 1.00 63.94 83 LYS A N 1
ATOM 660 C CA . LYS A 1 83 ? -2.352 13.428 -16.357 1.00 63.94 83 LYS A CA 1
ATOM 661 C C . LYS A 1 83 ? -1.665 12.679 -15.221 1.00 63.94 83 LYS A C 1
ATOM 663 O O . LYS A 1 83 ? -1.309 13.285 -14.210 1.00 63.94 83 LYS A O 1
ATOM 668 N N . LEU A 1 84 ? -1.499 11.370 -15.393 1.00 68.75 84 LEU A N 1
ATOM 669 C CA . LEU A 1 84 ? -0.682 10.577 -14.489 1.00 68.75 84 LEU A CA 1
ATOM 670 C C . LEU A 1 84 ? 0.726 11.195 -14.434 1.00 68.75 84 LEU A C 1
ATOM 672 O O . LEU A 1 84 ? 1.261 11.596 -15.476 1.00 68.75 84 LEU A O 1
ATOM 676 N N . PRO A 1 85 ? 1.341 11.289 -13.245 1.00 75.44 85 PRO A N 1
ATOM 677 C CA . PRO A 1 85 ? 2.746 11.637 -13.122 1.00 75.44 85 PRO A CA 1
ATOM 678 C C . PRO A 1 85 ? 3.616 10.754 -14.033 1.00 75.44 85 PRO A C 1
ATOM 680 O O . PRO A 1 85 ? 3.292 9.586 -14.246 1.00 75.44 85 PRO A O 1
ATOM 683 N N . PRO A 1 86 ? 4.762 11.252 -14.528 1.00 75.31 86 PRO A N 1
ATOM 684 C CA . PRO A 1 86 ? 5.547 10.598 -15.584 1.00 75.31 86 PRO A CA 1
ATOM 685 C C . PRO A 1 86 ? 6.060 9.186 -15.247 1.00 75.31 86 PRO A C 1
ATOM 687 O O . PRO A 1 86 ? 6.463 8.451 -16.144 1.00 75.31 86 PRO A O 1
ATOM 690 N N . ARG A 1 87 ? 6.064 8.796 -13.966 1.00 83.00 87 ARG A N 1
ATOM 691 C CA . ARG A 1 87 ? 6.496 7.468 -13.501 1.00 83.00 87 ARG A CA 1
ATOM 692 C C . ARG A 1 87 ? 5.337 6.478 -13.303 1.00 83.00 87 ARG A C 1
ATOM 694 O O . ARG A 1 87 ? 5.594 5.297 -13.076 1.00 83.00 87 ARG A O 1
ATOM 701 N N . GLN A 1 88 ? 4.085 6.933 -13.401 1.00 83.75 88 GLN A N 1
ATOM 702 C CA . GLN A 1 88 ? 2.887 6.121 -13.186 1.00 83.75 88 GLN A CA 1
ATOM 703 C C . GLN A 1 88 ? 2.337 5.602 -14.518 1.00 83.75 88 GLN A C 1
ATOM 705 O O . GLN A 1 88 ? 2.106 6.358 -15.460 1.00 83.75 88 GLN A O 1
ATOM 710 N N . LYS A 1 89 ? 2.126 4.286 -14.600 1.00 84.81 89 LYS A N 1
ATOM 711 C CA . LYS A 1 89 ? 1.565 3.622 -15.786 1.00 84.81 89 LYS A CA 1
ATOM 712 C C . LYS A 1 89 ? 0.042 3.582 -15.713 1.00 84.81 89 LYS A C 1
ATOM 714 O O . LYS A 1 89 ? -0.519 3.558 -14.626 1.00 84.81 89 LYS A O 1
ATOM 719 N N . ALA A 1 90 ? -0.622 3.414 -16.857 1.00 83.44 90 ALA A N 1
ATOM 720 C CA . ALA A 1 90 ? -2.073 3.201 -16.907 1.00 83.44 90 ALA A CA 1
ATOM 721 C C . ALA A 1 90 ? -2.552 2.002 -16.056 1.00 83.44 90 ALA A C 1
ATOM 723 O O . ALA A 1 90 ? -3.667 2.019 -15.547 1.00 83.44 90 ALA A O 1
ATOM 724 N N . SER A 1 91 ? -1.701 0.992 -15.822 1.00 85.69 91 SER A N 1
ATOM 725 C CA . SER A 1 91 ? -2.028 -0.142 -14.943 1.00 85.69 91 SER A CA 1
ATOM 726 C C . SER A 1 91 ? -2.315 0.265 -13.492 1.00 85.69 91 SER A C 1
ATOM 728 O O . SER A 1 91 ? -2.965 -0.485 -12.770 1.00 85.69 91 SER A O 1
ATOM 730 N N . TRP A 1 92 ? -1.878 1.454 -13.058 1.00 87.25 92 TRP A N 1
ATOM 731 C CA . TRP A 1 92 ? -2.160 1.979 -11.721 1.00 87.25 92 TRP A CA 1
ATOM 732 C C . TRP A 1 92 ? -3.665 2.107 -11.466 1.00 87.25 92 TRP A C 1
ATOM 734 O O . TRP A 1 92 ? -4.110 1.750 -10.377 1.00 87.25 92 TRP A O 1
ATOM 744 N N . PHE A 1 93 ? -4.459 2.492 -12.472 1.00 85.75 93 PHE A N 1
ATOM 745 C CA . PHE A 1 93 ? -5.918 2.561 -12.344 1.00 85.75 93 PHE A CA 1
ATOM 746 C C . PHE A 1 93 ? -6.514 1.208 -11.941 1.00 85.75 93 PHE A C 1
ATOM 748 O O . PHE A 1 93 ? -7.260 1.129 -10.966 1.00 85.75 93 PHE A O 1
ATOM 755 N N . GLN A 1 94 ? -6.103 0.133 -12.620 1.00 87.06 94 GLN A N 1
ATOM 756 C CA . GLN A 1 94 ? -6.546 -1.226 -12.306 1.00 87.06 94 GLN A CA 1
ATOM 757 C C . GLN A 1 94 ? -6.104 -1.659 -10.899 1.00 87.06 94 GLN A C 1
ATOM 759 O O . GLN A 1 94 ? -6.883 -2.259 -10.161 1.00 87.06 94 GLN A O 1
ATOM 764 N N . HIS A 1 95 ? -4.868 -1.337 -10.501 1.00 88.88 95 HIS A N 1
ATOM 765 C CA . HIS A 1 95 ? -4.377 -1.633 -9.151 1.00 88.88 95 HIS A CA 1
ATOM 766 C C . HIS A 1 95 ? -5.215 -0.934 -8.076 1.00 88.88 95 HIS A C 1
ATOM 768 O O . HIS A 1 95 ? -5.590 -1.556 -7.085 1.00 88.88 95 HIS A O 1
ATOM 774 N N . ARG A 1 96 ? -5.571 0.336 -8.288 1.00 90.25 96 ARG A N 1
ATOM 775 C CA . ARG A 1 96 ? -6.413 1.081 -7.349 1.00 90.25 96 ARG A CA 1
ATOM 776 C C . ARG A 1 96 ? -7.844 0.554 -7.300 1.00 90.25 96 ARG A C 1
ATOM 778 O O . ARG A 1 96 ? -8.407 0.496 -6.214 1.00 90.25 96 ARG A O 1
ATOM 785 N N . GLN A 1 97 ? -8.421 0.139 -8.425 1.00 90.25 97 GLN A N 1
ATOM 786 C CA . GLN A 1 97 ? -9.743 -0.497 -8.442 1.00 90.25 97 GLN A CA 1
ATOM 787 C C . GLN A 1 97 ? -9.766 -1.784 -7.618 1.00 90.25 97 GLN A C 1
ATOM 789 O O . GLN A 1 97 ? -10.649 -1.955 -6.784 1.00 90.25 97 GLN A O 1
ATOM 794 N N . LEU A 1 98 ? -8.766 -2.655 -7.793 1.00 92.88 98 LEU A N 1
ATOM 795 C CA . LEU A 1 98 ? -8.639 -3.881 -7.000 1.00 92.88 98 LEU A CA 1
ATOM 796 C C . LEU A 1 98 ? -8.467 -3.576 -5.509 1.00 92.88 98 LEU A C 1
ATOM 798 O O . LEU A 1 98 ? -9.081 -4.238 -4.678 1.00 92.88 98 LEU A O 1
ATOM 802 N N . PHE A 1 99 ? -7.672 -2.560 -5.172 1.00 94.12 99 PHE A N 1
ATOM 803 C CA . PHE A 1 99 ? -7.483 -2.119 -3.791 1.00 94.12 99 PHE A CA 1
ATOM 804 C C . PHE A 1 99 ? -8.786 -1.627 -3.157 1.00 94.12 99 PHE A C 1
ATOM 806 O O . PHE A 1 99 ? -9.152 -2.072 -2.074 1.00 94.12 99 PHE A O 1
ATOM 813 N N . LEU A 1 100 ? -9.528 -0.754 -3.841 1.00 92.56 100 LEU A N 1
ATOM 814 C CA . LEU A 1 100 ? -10.819 -0.279 -3.341 1.00 92.56 100 LEU A CA 1
ATOM 815 C C . LEU A 1 100 ? -11.856 -1.400 -3.251 1.00 92.56 100 LEU A C 1
ATOM 817 O O . LEU A 1 100 ? -12.650 -1.414 -2.314 1.00 92.56 100 LEU A O 1
ATOM 821 N N . HIS A 1 101 ? -11.841 -2.341 -4.196 1.00 92.38 101 HIS A N 1
ATOM 822 C CA . HIS A 1 101 ? -12.718 -3.505 -4.159 1.00 92.38 101 HIS A CA 1
ATOM 823 C C . HIS A 1 101 ? -12.440 -4.383 -2.932 1.00 92.38 101 HIS A C 1
ATOM 825 O O . HIS A 1 101 ? -13.379 -4.831 -2.276 1.00 92.38 101 HIS A O 1
ATOM 831 N N . GLU A 1 102 ? -11.168 -4.567 -2.570 1.00 93.06 102 GLU A N 1
ATOM 832 C CA . GLU A 1 102 ? -10.795 -5.272 -1.344 1.00 93.06 102 GLU A CA 1
ATOM 833 C C . GLU A 1 102 ? -11.294 -4.550 -0.093 1.00 93.06 102 GLU A C 1
ATOM 835 O O . GLU A 1 102 ? -11.954 -5.161 0.744 1.00 93.06 102 GLU A O 1
ATOM 840 N N . LEU A 1 103 ? -11.051 -3.240 0.016 1.00 92.19 103 LEU A N 1
ATOM 841 C CA . LEU A 1 103 ? -11.535 -2.457 1.156 1.00 92.19 103 LEU A CA 1
ATOM 842 C C . LEU A 1 103 ? -13.061 -2.539 1.285 1.00 92.19 103 LEU A C 1
ATOM 844 O O . LEU A 1 103 ? -13.585 -2.762 2.378 1.00 92.19 103 LEU A O 1
ATOM 848 N N . ALA A 1 104 ? -13.777 -2.450 0.164 1.00 90.94 104 ALA A N 1
ATOM 849 C CA . ALA A 1 104 ? -15.226 -2.587 0.140 1.00 90.94 104 ALA A CA 1
ATOM 850 C C . ALA A 1 104 ? -15.688 -3.971 0.630 1.00 90.94 104 ALA A C 1
ATOM 852 O O . ALA A 1 104 ? -16.715 -4.058 1.304 1.00 90.94 104 ALA A O 1
ATOM 853 N N . SER A 1 105 ? -14.924 -5.036 0.352 1.00 89.75 105 SER A N 1
ATOM 854 C CA . SER A 1 105 ? -15.214 -6.392 0.843 1.00 89.75 105 SER A CA 1
ATOM 855 C C . SER A 1 105 ? -15.128 -6.499 2.372 1.00 89.75 105 SER A C 1
ATOM 857 O O . SER A 1 105 ? -15.894 -7.240 2.983 1.00 89.75 105 SER A O 1
ATOM 859 N N . PHE A 1 106 ? -14.291 -5.668 3.002 1.00 87.44 106 PHE A N 1
ATOM 860 C CA . PHE A 1 106 ? -14.217 -5.502 4.455 1.00 87.44 106 PHE A CA 1
ATOM 861 C C . PHE A 1 106 ? -15.247 -4.502 5.008 1.00 87.44 106 PHE A C 1
ATOM 863 O O . PHE A 1 106 ? -15.263 -4.213 6.200 1.00 87.44 106 PHE A O 1
ATOM 870 N N . GLY A 1 107 ? -16.105 -3.924 4.163 1.00 85.19 107 GLY A N 1
ATOM 871 C CA . GLY A 1 107 ? -17.040 -2.872 4.565 1.00 85.19 107 GLY A CA 1
ATOM 872 C C . GLY A 1 107 ? -16.376 -1.517 4.841 1.00 85.19 107 GLY A C 1
ATOM 873 O O . GLY A 1 107 ? -17.006 -0.652 5.460 1.00 85.19 107 GLY A O 1
ATOM 874 N N . ILE A 1 108 ? -15.135 -1.326 4.381 1.00 88.31 108 ILE A N 1
ATOM 875 C CA . ILE A 1 108 ? -14.365 -0.086 4.481 1.00 88.31 108 ILE A CA 1
ATOM 876 C C . ILE A 1 108 ? -14.645 0.773 3.245 1.00 88.31 108 ILE A C 1
ATOM 878 O O . ILE A 1 108 ? -14.341 0.392 2.117 1.00 88.31 108 ILE A O 1
ATOM 882 N N . SER A 1 109 ? -15.215 1.958 3.459 1.00 84.44 109 SER A N 1
ATOM 883 C CA . SER A 1 109 ? -15.514 2.918 2.388 1.00 84.44 109 SER A CA 1
ATOM 884 C C . SER A 1 109 ? -14.368 3.885 2.094 1.00 84.44 109 SER A C 1
ATOM 886 O O . SER A 1 109 ? -14.249 4.368 0.968 1.00 84.44 109 SER A O 1
ATOM 888 N N . SER A 1 110 ? -13.528 4.175 3.090 1.00 84.50 110 SER A N 1
ATOM 889 C CA . SER A 1 110 ? -12.473 5.184 2.986 1.00 84.50 110 SER A CA 1
ATOM 890 C C . SER A 1 110 ? -11.089 4.548 2.893 1.00 84.50 110 SER A C 1
ATOM 892 O O . SER A 1 110 ? -10.599 3.942 3.843 1.00 84.50 110 SER A O 1
ATOM 894 N N . ALA A 1 111 ? -10.414 4.756 1.762 1.00 90.56 111 ALA A N 1
ATOM 895 C CA . ALA A 1 111 ? -8.990 4.477 1.616 1.00 90.56 111 ALA A CA 1
ATOM 896 C C . ALA A 1 111 ? -8.169 5.543 2.363 1.00 90.56 111 ALA A C 1
ATOM 898 O O . ALA A 1 111 ? -7.801 6.565 1.788 1.00 90.56 111 ALA A O 1
ATOM 899 N N . THR A 1 112 ? -7.925 5.335 3.657 1.00 92.00 112 THR A N 1
ATOM 900 C CA . THR A 1 112 ? -7.253 6.315 4.521 1.00 92.00 112 THR A CA 1
ATOM 901 C C . THR A 1 112 ? -6.453 5.648 5.638 1.00 92.00 112 THR A C 1
ATOM 903 O O . THR A 1 112 ? -6.695 4.492 5.985 1.00 92.00 112 THR A O 1
ATOM 906 N N . LEU A 1 113 ? -5.523 6.394 6.231 1.00 92.00 113 LEU A N 1
ATOM 907 C CA . LEU A 1 113 ? -4.865 6.023 7.480 1.00 92.00 113 LEU A CA 1
ATOM 908 C C . LEU A 1 113 ? -5.505 6.774 8.649 1.00 92.00 113 LEU A C 1
ATOM 910 O O . LEU A 1 113 ? -6.018 7.883 8.493 1.00 92.00 113 LEU A O 1
ATOM 914 N N . ASP A 1 114 ? -5.421 6.202 9.844 1.00 92.19 114 ASP A N 1
ATOM 915 C CA . ASP A 1 114 ? -5.649 6.969 11.058 1.00 92.19 114 ASP A CA 1
ATOM 916 C C . ASP A 1 114 ? -4.357 7.675 11.475 1.00 92.19 114 ASP A C 1
ATOM 918 O O . ASP A 1 114 ? -3.517 7.127 12.191 1.00 92.19 114 ASP A O 1
ATOM 922 N N . TRP A 1 115 ? -4.226 8.923 11.027 1.00 88.75 115 TRP A N 1
ATOM 923 C CA . TRP A 1 115 ? -3.058 9.789 11.221 1.00 88.75 115 TRP A CA 1
ATOM 924 C C . TRP A 1 115 ? -2.689 10.063 12.683 1.00 88.75 115 TRP A C 1
ATOM 926 O O . TRP A 1 115 ? -1.627 10.617 12.960 1.00 88.75 115 TRP A O 1
ATOM 936 N N . LYS A 1 116 ? -3.588 9.760 13.626 1.00 88.31 116 LYS A N 1
ATOM 937 C CA . LYS A 1 116 ? -3.374 9.981 15.064 1.00 88.31 116 LYS A CA 1
ATOM 938 C C . LYS A 1 116 ? -2.964 8.712 15.802 1.00 88.31 116 LYS A C 1
ATOM 940 O O . LYS A 1 116 ? -2.562 8.796 16.964 1.00 88.31 116 LYS A O 1
ATOM 945 N N . CYS A 1 117 ? -3.078 7.562 15.152 1.00 89.69 117 CYS A N 1
ATOM 946 C CA . CYS A 1 117 ? -2.805 6.264 15.739 1.00 89.69 117 CYS A CA 1
ATOM 947 C C . CYS A 1 117 ? -1.492 5.690 15.213 1.00 89.69 117 CYS A C 1
ATOM 949 O O . CYS A 1 117 ? -1.023 6.033 14.132 1.00 89.69 117 CYS A O 1
ATOM 951 N N . SER A 1 118 ? -0.892 4.796 15.997 1.00 90.44 118 SER A N 1
ATOM 952 C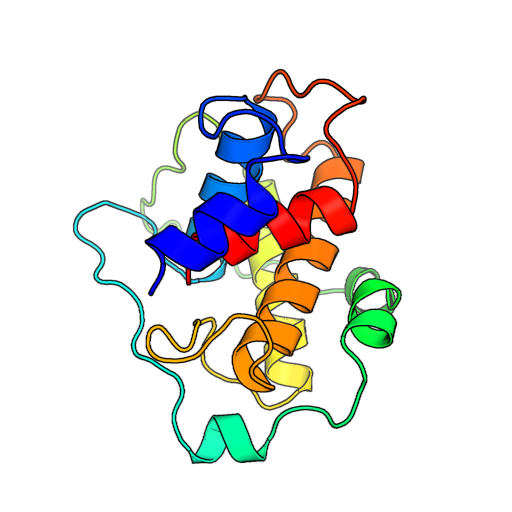 CA . SER A 1 118 ? 0.341 4.129 15.593 1.00 90.44 118 SER A CA 1
ATOM 953 C C . SER A 1 118 ? 0.085 3.122 14.459 1.00 90.44 118 SER A C 1
ATOM 955 O O . SER A 1 118 ? -1.075 2.747 14.216 1.00 90.44 118 SER A O 1
ATOM 957 N N . PRO A 1 119 ? 1.136 2.662 13.758 1.00 88.75 119 PRO A N 1
ATOM 958 C CA . PRO A 1 119 ? 0.996 1.621 12.745 1.00 88.75 119 PRO A CA 1
ATOM 959 C C . PRO A 1 119 ? 0.393 0.314 13.269 1.00 88.75 119 PRO A C 1
ATOM 961 O O . PRO A 1 119 ? -0.323 -0.366 12.543 1.00 88.75 119 PRO A O 1
ATOM 964 N N . GLU A 1 120 ? 0.623 -0.010 14.544 1.00 89.56 120 GLU A N 1
ATOM 965 C CA . GLU A 1 120 ? 0.122 -1.225 15.197 1.00 89.56 120 GLU A CA 1
ATOM 966 C C . GLU A 1 120 ? -1.360 -1.132 15.586 1.00 89.56 120 GLU A C 1
ATOM 968 O O . GLU A 1 120 ? -1.936 -2.107 16.070 1.00 89.56 120 GLU A O 1
ATOM 973 N N . SER A 1 121 ? -1.999 0.029 15.402 1.00 91.75 121 SER A N 1
ATOM 974 C CA . SER A 1 121 ? -3.441 0.138 15.616 1.00 91.75 121 SER A CA 1
ATOM 975 C C . SER A 1 121 ? -4.201 -0.806 14.672 1.00 91.75 121 SER A C 1
ATOM 977 O O . SER A 1 121 ? -3.765 -1.018 13.535 1.00 91.75 121 SER A O 1
ATOM 979 N N . PRO A 1 122 ? -5.357 -1.360 15.087 1.00 91.62 122 PRO A N 1
ATOM 980 C CA . PRO A 1 122 ? -6.125 -2.273 14.241 1.00 91.62 122 PRO A CA 1
ATOM 981 C C . PRO A 1 122 ? -6.435 -1.696 12.854 1.00 91.62 122 PRO A C 1
ATOM 983 O O . PRO A 1 122 ? -6.305 -2.392 11.855 1.00 91.62 122 PRO A O 1
ATOM 986 N N . TRP A 1 123 ? -6.763 -0.401 12.777 1.00 92.88 123 TRP A N 1
ATOM 987 C CA . TRP A 1 123 ? -7.022 0.262 11.500 1.00 92.88 123 TRP A CA 1
ATOM 988 C C . TRP A 1 123 ? -5.773 0.338 10.621 1.00 92.88 123 TRP A C 1
ATOM 990 O O . TRP A 1 123 ? -5.773 -0.160 9.496 1.00 92.88 123 TRP A O 1
ATOM 1000 N N . ASN A 1 124 ? -4.699 0.950 11.132 1.00 93.25 124 ASN A N 1
ATOM 1001 C CA . ASN A 1 124 ? -3.497 1.161 10.333 1.00 93.25 124 ASN A CA 1
ATOM 1002 C C . ASN A 1 124 ? -2.862 -0.172 9.941 1.00 93.25 124 ASN A C 1
ATOM 1004 O O . ASN A 1 124 ? -2.499 -0.334 8.785 1.00 93.25 124 ASN A O 1
ATOM 1008 N N . SER A 1 125 ? -2.811 -1.158 10.835 1.00 92.62 125 SER A N 1
ATOM 1009 C CA . SER A 1 125 ? -2.241 -2.472 10.521 1.00 92.62 125 SER A CA 1
ATOM 1010 C C . SER A 1 125 ? -2.967 -3.183 9.369 1.00 92.62 125 SER A C 1
ATOM 1012 O O . SER A 1 125 ? -2.303 -3.724 8.484 1.00 92.62 125 SER A O 1
ATOM 1014 N N . VAL A 1 126 ? -4.304 -3.118 9.311 1.00 93.25 126 VAL A N 1
ATOM 1015 C CA . VAL A 1 126 ? -5.102 -3.667 8.198 1.00 93.25 126 VAL A CA 1
ATOM 1016 C C . VAL A 1 126 ? -4.853 -2.901 6.899 1.00 93.25 126 VAL A C 1
ATOM 1018 O O . VAL A 1 126 ? -4.561 -3.514 5.870 1.00 93.25 126 VAL A O 1
ATOM 1021 N N . ILE A 1 127 ? -4.922 -1.566 6.924 1.00 93.56 127 ILE A N 1
ATOM 1022 C CA . ILE A 1 127 ? -4.721 -0.754 5.714 1.00 93.56 127 ILE A CA 1
ATOM 1023 C C . ILE A 1 127 ? -3.294 -0.910 5.177 1.00 93.56 127 ILE A C 1
ATOM 1025 O O . ILE A 1 127 ? -3.107 -1.089 3.974 1.00 93.56 127 ILE A O 1
ATOM 1029 N N . LEU A 1 128 ? -2.287 -0.901 6.052 1.00 94.19 128 LEU A N 1
ATOM 1030 C CA . LEU A 1 128 ? -0.888 -1.098 5.681 1.00 94.19 128 LEU A CA 1
ATOM 1031 C C . LEU A 1 128 ? -0.644 -2.489 5.085 1.00 94.19 128 LEU A C 1
ATOM 1033 O O . LEU A 1 128 ? 0.065 -2.598 4.084 1.00 94.19 128 LEU A O 1
ATOM 1037 N N . ALA A 1 129 ? -1.269 -3.535 5.636 1.00 94.19 129 ALA A N 1
ATOM 1038 C CA . ALA A 1 129 ? -1.221 -4.880 5.067 1.00 94.19 129 ALA A CA 1
ATOM 1039 C C . ALA A 1 129 ? -1.818 -4.929 3.655 1.00 94.19 129 ALA A C 1
ATOM 1041 O O . ALA A 1 129 ? -1.179 -5.455 2.740 1.00 94.19 129 ALA A O 1
ATOM 1042 N N . CYS A 1 130 ? -2.987 -4.313 3.449 1.00 94.38 130 CYS A N 1
ATOM 1043 C CA . CYS A 1 130 ? -3.603 -4.204 2.126 1.00 94.38 130 CYS A CA 1
ATOM 1044 C C . CYS A 1 130 ? -2.672 -3.470 1.148 1.00 94.38 130 CYS A C 1
ATOM 1046 O O . CYS A 1 130 ? -2.389 -3.966 0.059 1.00 94.38 130 CYS A O 1
ATOM 1048 N N . VAL A 1 131 ? -2.128 -2.312 1.535 1.00 94.75 131 VAL A N 1
ATOM 1049 C CA . VAL A 1 131 ? -1.220 -1.538 0.673 1.00 94.75 131 VAL A CA 1
ATOM 1050 C C . VAL A 1 131 ? 0.027 -2.348 0.310 1.00 94.75 131 VAL A C 1
ATOM 1052 O O . VAL A 1 131 ? 0.381 -2.415 -0.868 1.00 94.75 131 VAL A O 1
ATOM 1055 N N . ALA A 1 132 ? 0.671 -3.004 1.278 1.00 94.88 132 ALA A N 1
ATOM 1056 C CA . ALA A 1 132 ? 1.869 -3.806 1.029 1.00 94.88 132 ALA A CA 1
ATOM 1057 C C . ALA A 1 132 ? 1.591 -5.008 0.109 1.00 94.88 132 ALA A C 1
ATOM 1059 O O . ALA A 1 132 ? 2.376 -5.293 -0.800 1.00 94.88 132 ALA A O 1
ATOM 1060 N N . LYS A 1 133 ? 0.447 -5.676 0.292 1.00 94.75 133 LYS A N 1
ATOM 1061 C CA . LYS A 1 133 ? -0.033 -6.751 -0.584 1.00 94.75 133 LYS A CA 1
ATOM 1062 C C . LYS A 1 133 ? -0.223 -6.273 -2.026 1.00 94.75 133 LYS A C 1
ATOM 1064 O O . LYS A 1 133 ? 0.307 -6.881 -2.958 1.00 94.75 133 LYS A O 1
ATOM 1069 N N . HIS A 1 134 ? -0.946 -5.168 -2.217 1.00 94.75 134 HIS A N 1
ATOM 1070 C CA . HIS A 1 134 ? -1.194 -4.586 -3.542 1.00 94.75 134 HIS A CA 1
ATOM 1071 C C . HIS A 1 134 ? 0.085 -4.085 -4.205 1.00 94.75 134 HIS A C 1
ATOM 1073 O O . HIS A 1 134 ? 0.267 -4.282 -5.408 1.00 94.75 134 HIS A O 1
ATOM 1079 N N . TYR A 1 135 ? 0.995 -3.494 -3.429 1.00 94.06 135 TYR A N 1
ATOM 1080 C CA . TYR A 1 135 ? 2.303 -3.067 -3.910 1.00 94.06 135 TYR A CA 1
ATOM 1081 C C . TYR A 1 135 ? 3.107 -4.245 -4.469 1.00 94.06 135 TYR A C 1
ATOM 1083 O O . TYR A 1 135 ? 3.561 -4.190 -5.611 1.00 94.06 135 TYR A O 1
ATOM 1091 N N . GLU A 1 136 ? 3.255 -5.335 -3.713 1.00 92.50 136 GLU A N 1
ATOM 1092 C CA . GLU A 1 136 ? 4.029 -6.496 -4.167 1.00 92.50 136 GLU A CA 1
ATOM 1093 C C . GLU A 1 136 ? 3.421 -7.135 -5.421 1.00 92.50 136 GLU A C 1
ATOM 1095 O O . GLU A 1 136 ? 4.143 -7.469 -6.368 1.00 92.50 136 GLU A O 1
ATOM 1100 N N . TRP A 1 137 ? 2.090 -7.222 -5.488 1.00 92.81 137 TRP A N 1
ATOM 1101 C CA . TRP A 1 137 ? 1.411 -7.709 -6.683 1.00 92.81 137 TRP A CA 1
ATOM 1102 C C . TRP A 1 137 ? 1.650 -6.805 -7.899 1.00 92.81 137 TRP A C 1
ATOM 1104 O O . TRP A 1 137 ? 2.045 -7.289 -8.963 1.00 92.81 137 TRP A O 1
ATOM 1114 N N . ALA A 1 138 ? 1.493 -5.488 -7.750 1.00 92.00 138 ALA A N 1
ATOM 1115 C CA . ALA A 1 138 ? 1.746 -4.521 -8.816 1.00 92.00 138 ALA A CA 1
ATOM 1116 C C . ALA A 1 138 ? 3.214 -4.539 -9.282 1.00 92.00 138 ALA A C 1
ATOM 1118 O O . ALA A 1 138 ? 3.494 -4.525 -10.487 1.00 92.00 138 ALA A O 1
ATOM 1119 N N . LYS A 1 139 ? 4.159 -4.654 -8.340 1.00 91.75 139 LYS A N 1
ATOM 1120 C CA . LYS A 1 139 ? 5.594 -4.801 -8.615 1.00 91.75 139 LYS A CA 1
ATOM 1121 C C . LYS A 1 139 ? 5.866 -6.039 -9.467 1.00 91.75 139 LYS A C 1
ATOM 1123 O O . LYS A 1 139 ? 6.552 -5.923 -10.479 1.00 91.75 139 LYS A O 1
ATOM 1128 N N . SER A 1 140 ? 5.281 -7.190 -9.115 1.00 90.88 140 SER A N 1
ATOM 1129 C CA . SER A 1 140 ? 5.444 -8.448 -9.868 1.00 90.88 140 SER A CA 1
ATOM 1130 C C . SER A 1 140 ? 4.950 -8.365 -11.321 1.00 90.88 140 SER A C 1
ATOM 1132 O O . SER A 1 140 ? 5.417 -9.107 -12.180 1.00 90.88 140 SER A O 1
ATOM 1134 N N . ARG A 1 141 ? 4.054 -7.413 -11.618 1.00 90.12 141 ARG A N 1
ATOM 1135 C CA . ARG A 1 141 ? 3.538 -7.117 -12.965 1.00 90.12 141 ARG A CA 1
ATOM 1136 C C . ARG A 1 141 ? 4.246 -5.950 -13.656 1.00 90.12 141 ARG A C 1
ATOM 1138 O O . ARG A 1 141 ? 3.803 -5.481 -14.702 1.00 90.12 141 ARG A O 1
ATOM 1145 N N . GLY A 1 142 ? 5.341 -5.458 -13.081 1.00 89.12 142 GLY A N 1
ATOM 1146 C CA . GLY A 1 142 ? 6.150 -4.396 -13.669 1.00 89.12 142 GLY A CA 1
ATOM 1147 C C . GLY A 1 142 ? 5.510 -3.006 -13.607 1.00 89.12 142 GLY A C 1
ATOM 1148 O O . GLY A 1 142 ? 5.897 -2.133 -14.392 1.00 89.12 142 GLY A O 1
ATOM 1149 N N . ALA A 1 143 ? 4.566 -2.757 -12.690 1.00 89.25 143 ALA A N 1
ATOM 1150 C CA . ALA A 1 143 ? 3.949 -1.435 -12.511 1.00 89.25 143 ALA A CA 1
ATOM 1151 C C . ALA A 1 143 ? 4.973 -0.336 -12.168 1.00 89.25 143 ALA A C 1
ATOM 1153 O O . ALA A 1 143 ? 4.751 0.832 -12.486 1.00 89.25 143 ALA A O 1
ATOM 1154 N N . PHE A 1 144 ? 6.113 -0.726 -11.584 1.00 90.31 144 PHE A N 1
ATOM 1155 C CA . PHE A 1 144 ? 7.184 0.166 -11.127 1.00 90.31 144 PHE A CA 1
ATOM 1156 C C . PHE A 1 144 ? 8.452 0.088 -11.979 1.00 90.31 144 PHE A C 1
ATOM 1158 O O . PHE A 1 144 ? 9.519 0.471 -11.518 1.00 90.31 144 PHE A O 1
ATOM 1165 N N . SER A 1 145 ? 8.369 -0.366 -13.235 1.00 88.44 145 SER A N 1
ATOM 1166 C CA . SER A 1 145 ? 9.562 -0.485 -14.096 1.00 88.44 145 SER A CA 1
ATOM 1167 C C . SER A 1 145 ? 10.263 0.849 -14.401 1.00 88.44 145 SER A C 1
ATOM 1169 O O . SER A 1 145 ? 11.347 0.842 -14.968 1.00 88.44 145 SER A O 1
ATOM 1171 N N . MET A 1 146 ? 9.629 1.985 -14.088 1.00 89.31 146 MET A N 1
ATOM 1172 C CA . MET A 1 146 ? 10.212 3.327 -14.222 1.00 89.31 146 MET A CA 1
ATOM 1173 C C . MET A 1 146 ? 11.042 3.736 -12.992 1.00 89.31 146 MET A C 1
ATOM 1175 O O . MET A 1 146 ? 11.661 4.797 -13.000 1.00 89.31 146 MET A O 1
ATOM 1179 N N . TYR A 1 147 ? 11.051 2.914 -11.938 1.00 89.88 147 TYR A N 1
ATOM 1180 C CA . TYR A 1 147 ? 11.866 3.097 -10.742 1.00 89.88 147 TYR A CA 1
ATOM 1181 C C . TYR A 1 147 ? 13.038 2.104 -10.802 1.00 89.88 147 TYR A C 1
ATOM 1183 O O . TYR A 1 147 ? 12.797 0.900 -10.916 1.00 89.88 147 TYR A O 1
ATOM 1191 N N . PRO A 1 148 ? 14.302 2.556 -10.714 1.00 89.44 148 PRO A N 1
ATOM 1192 C CA . PRO A 1 148 ? 15.464 1.666 -10.678 1.00 89.44 148 PRO A CA 1
ATOM 1193 C C . PRO A 1 148 ? 15.600 0.997 -9.298 1.00 89.44 148 PRO A C 1
ATOM 1195 O O . PRO A 1 148 ? 16.470 1.333 -8.498 1.00 89.44 148 PRO A O 1
ATOM 1198 N N . ILE A 1 149 ? 14.681 0.082 -8.985 1.00 88.38 149 ILE A N 1
ATOM 1199 C CA . ILE A 1 149 ? 14.604 -0.613 -7.696 1.00 88.38 149 ILE A CA 1
ATOM 1200 C C . ILE A 1 149 ? 15.718 -1.665 -7.606 1.00 88.38 149 ILE A C 1
ATOM 1202 O O . ILE A 1 149 ? 15.793 -2.563 -8.444 1.00 88.38 149 ILE A O 1
ATOM 1206 N N . ASN A 1 150 ? 16.547 -1.591 -6.559 1.00 85.06 150 ASN A N 1
ATOM 1207 C CA . ASN A 1 150 ? 17.448 -2.688 -6.197 1.00 85.06 150 ASN A CA 1
ATOM 1208 C C . ASN A 1 150 ? 16.618 -3.846 -5.620 1.00 85.06 150 ASN A C 1
ATOM 1210 O O . ASN A 1 150 ? 15.883 -3.647 -4.654 1.00 85.06 150 ASN A O 1
ATOM 1214 N N . ILE A 1 151 ? 16.765 -5.046 -6.184 1.00 82.38 151 ILE A N 1
ATOM 1215 C CA . ILE A 1 151 ? 16.072 -6.265 -5.745 1.00 82.38 151 ILE A CA 1
ATOM 1216 C C . ILE A 1 151 ? 16.346 -6.619 -4.276 1.00 82.38 151 ILE A C 1
ATOM 1218 O O . ILE A 1 151 ? 15.460 -7.155 -3.611 1.00 82.38 151 ILE A O 1
ATOM 1222 N N . GLU A 1 152 ? 17.521 -6.256 -3.754 1.00 81.56 152 GLU A N 1
ATOM 1223 C CA . GLU A 1 152 ? 17.922 -6.485 -2.358 1.00 81.56 152 GLU A CA 1
ATOM 1224 C C . GLU A 1 152 ? 17.113 -5.637 -1.365 1.00 81.56 152 GLU A C 1
ATOM 1226 O O . GLU A 1 152 ? 17.042 -5.954 -0.182 1.00 81.56 152 GLU A O 1
ATOM 1231 N N . HIS A 1 153 ? 16.466 -4.569 -1.838 1.00 80.06 153 HIS A N 1
ATOM 1232 C CA . HIS A 1 153 ? 15.672 -3.650 -1.023 1.00 80.06 153 HIS A CA 1
ATOM 1233 C C . HIS A 1 153 ? 14.165 -3.911 -1.142 1.00 80.06 153 HIS A C 1
ATOM 1235 O O . HIS A 1 153 ? 13.373 -2.985 -1.002 1.00 80.06 153 HIS A O 1
ATOM 1241 N N . THR A 1 154 ? 13.744 -5.143 -1.441 1.00 82.88 154 THR A N 1
ATOM 1242 C CA . THR A 1 154 ? 12.335 -5.446 -1.736 1.00 82.88 154 THR A CA 1
ATOM 1243 C C . THR A 1 154 ? 11.718 -6.490 -0.809 1.00 82.88 154 THR A C 1
ATOM 1245 O O . THR A 1 154 ? 12.420 -7.237 -0.133 1.00 82.88 154 THR A O 1
ATOM 1248 N N . GLY A 1 155 ? 10.383 -6.547 -0.781 1.00 83.81 155 GLY A N 1
ATOM 1249 C CA . GLY A 1 155 ? 9.612 -7.559 -0.061 1.00 83.81 155 GLY A CA 1
ATOM 1250 C C . GLY A 1 155 ? 8.553 -6.953 0.858 1.00 83.81 155 GLY A C 1
ATOM 1251 O O . GLY A 1 155 ? 8.618 -5.779 1.222 1.00 83.81 155 GLY A O 1
ATOM 1252 N N . LYS A 1 156 ? 7.583 -7.776 1.279 1.00 84.50 156 LYS A N 1
ATOM 1253 C CA . LYS A 1 156 ? 6.435 -7.343 2.100 1.00 84.50 156 LYS A CA 1
ATOM 1254 C C . LYS A 1 156 ? 6.864 -6.625 3.387 1.00 84.50 156 LYS A C 1
ATOM 1256 O O . LYS A 1 156 ? 6.343 -5.556 3.677 1.00 84.50 156 LYS A O 1
ATOM 1261 N N . LEU A 1 157 ? 7.849 -7.163 4.115 1.00 85.31 157 LEU A N 1
ATOM 1262 C CA . LEU A 1 157 ? 8.360 -6.550 5.352 1.00 85.31 157 LEU A CA 1
ATOM 1263 C C . LEU A 1 157 ? 9.041 -5.199 5.096 1.00 85.31 157 LEU A C 1
ATOM 1265 O O . LEU A 1 157 ? 8.779 -4.238 5.813 1.00 85.31 157 LEU A O 1
ATOM 1269 N N . MET A 1 158 ? 9.854 -5.098 4.038 1.00 87.88 158 MET A N 1
ATOM 1270 C CA . MET A 1 158 ? 10.461 -3.827 3.618 1.00 87.88 158 MET A CA 1
ATOM 1271 C C . MET A 1 158 ? 9.390 -2.798 3.243 1.00 87.88 158 MET A C 1
ATOM 1273 O O . MET A 1 158 ? 9.529 -1.609 3.534 1.00 87.88 158 MET A O 1
ATOM 1277 N N . CYS A 1 159 ? 8.317 -3.241 2.581 1.00 89.50 159 CYS A N 1
ATOM 1278 C CA . CYS A 1 159 ? 7.197 -2.386 2.201 1.00 89.50 159 CYS A CA 1
ATOM 1279 C C . CYS A 1 159 ? 6.477 -1.871 3.448 1.00 89.50 159 CYS A C 1
ATOM 1281 O O . CYS A 1 159 ? 6.384 -0.661 3.618 1.00 89.50 159 CYS A O 1
ATOM 1283 N N . LEU A 1 160 ? 6.083 -2.765 4.361 1.00 88.69 160 LEU A N 1
ATOM 1284 C CA . LEU A 1 160 ? 5.448 -2.404 5.630 1.00 88.69 160 LEU A CA 1
ATOM 1285 C C . LEU A 1 160 ? 6.287 -1.397 6.412 1.00 88.69 160 LEU A C 1
ATOM 1287 O O . LEU A 1 160 ? 5.798 -0.306 6.675 1.00 88.69 160 LEU A O 1
ATOM 1291 N N . GLY A 1 161 ? 7.567 -1.683 6.669 1.00 87.62 161 GLY A N 1
ATOM 1292 C CA . GLY A 1 161 ? 8.429 -0.749 7.397 1.00 87.62 161 GLY A CA 1
ATOM 1293 C C . GLY A 1 161 ? 8.545 0.620 6.712 1.00 87.62 161 GLY A C 1
ATOM 1294 O O . GLY A 1 161 ? 8.604 1.653 7.378 1.00 87.62 161 GLY A O 1
ATOM 1295 N N . THR A 1 162 ? 8.547 0.658 5.375 1.00 89.44 162 THR A N 1
ATOM 1296 C CA . THR A 1 162 ? 8.552 1.925 4.625 1.00 89.44 162 THR A CA 1
ATOM 1297 C C . THR A 1 162 ? 7.244 2.691 4.813 1.00 89.44 162 THR A C 1
ATOM 1299 O O . THR A 1 162 ? 7.273 3.911 4.979 1.00 89.44 162 THR A O 1
ATOM 1302 N N . LEU A 1 163 ? 6.107 1.994 4.810 1.00 89.38 163 LEU A N 1
ATOM 1303 C CA . LEU A 1 163 ? 4.796 2.598 5.024 1.00 89.38 163 LEU A CA 1
ATOM 1304 C C . LEU A 1 163 ? 4.611 3.072 6.471 1.00 89.38 163 LEU A C 1
ATOM 1306 O O . LEU A 1 163 ? 4.019 4.121 6.690 1.00 89.38 163 LEU A O 1
ATOM 1310 N N . GLU A 1 164 ? 5.168 2.367 7.456 1.00 88.62 164 GLU A N 1
ATOM 1311 C CA . GLU A 1 164 ? 5.122 2.773 8.867 1.00 88.62 164 GLU A CA 1
ATOM 1312 C C . GLU A 1 164 ? 5.769 4.140 9.117 1.00 88.62 164 GLU A C 1
ATOM 1314 O O . GLU A 1 164 ? 5.365 4.836 10.043 1.00 88.62 164 GLU A O 1
ATOM 1319 N N . ARG A 1 165 ? 6.718 4.578 8.270 1.00 84.50 165 ARG A N 1
ATOM 1320 C CA . ARG A 1 165 ? 7.330 5.920 8.363 1.00 84.50 165 ARG A CA 1
ATOM 1321 C C . ARG A 1 165 ? 6.333 7.075 8.188 1.00 84.50 165 ARG A C 1
ATOM 1323 O O . ARG A 1 165 ? 6.692 8.234 8.408 1.00 84.50 165 ARG A O 1
ATOM 1330 N N . TRP A 1 166 ? 5.117 6.777 7.735 1.00 79.25 166 TRP A N 1
ATOM 1331 C CA . TRP A 1 166 ? 4.053 7.750 7.497 1.00 79.25 166 TRP A CA 1
ATOM 1332 C C . TRP A 1 166 ? 3.204 8.067 8.735 1.00 79.25 166 TRP A C 1
ATOM 1334 O O . TRP A 1 166 ? 2.394 8.994 8.668 1.00 79.25 166 TRP A O 1
ATOM 1344 N N . LEU A 1 167 ? 3.381 7.329 9.838 1.00 80.12 167 LEU A N 1
ATOM 1345 C CA . LEU A 1 167 ? 2.588 7.406 11.075 1.00 80.12 167 LEU A CA 1
ATOM 1346 C C . LEU A 1 167 ? 3.471 7.660 12.312 1.00 80.12 167 LEU A C 1
ATOM 1348 O O . LEU A 1 167 ? 2.967 8.264 13.287 1.00 80.12 167 LEU A O 1
#

pLDDT: mean 84.58, std 10.32, range [42.06, 94.88]

Radius of gyration: 15.46 Å; chains: 1; bounding box: 37×35×37 Å